Protein AF-A0A8X6LUV5-F1 (afdb_monomer)

Nearest PDB structures (foldseek):
  4mh8-assembly1_A  TM=6.887E-01  e=1.671E-08  Moloney murine leukemia virus isolate Shinnick
  8wut-assembly1_E  TM=6.420E-01  e=1.088E-08  Moloney murine leukemia virus
  8ygj-assembly1_E  TM=6.429E-01  e=5.702E-08  Moloney murine leukemia virus
  5dmq-assembly1_A  TM=6.599E-01  e=1.346E-07  Moloney murine leukemia virus isolate Shinnick
  4hkq-assembly1_A  TM=6.779E-01  e=4.592E-07  Xenotropic MuLV-related virus VP62

Organism: Trichonephila clavata (NCBI:txid2740835)

Mean predicted aligned error: 11.56 Å

Solvent-accessible surface area (backbone atoms only — not comparable to full-atom values): 9203 Å² total; per-residue (Å²): 135,57,83,60,48,49,52,60,45,45,71,61,33,57,83,71,34,96,57,41,70,72,50,44,44,59,54,52,57,62,69,44,96,85,61,80,84,69,92,44,72,67,40,51,53,29,52,51,51,50,50,50,56,65,72,31,79,82,42,56,43,85,83,59,88,89,50,58,42,34,37,40,38,47,49,58,74,58,32,27,26,28,39,37,28,35,67,56,96,92,39,81,34,37,54,48,78,49,69,48,74,46,51,80,73,58,44,70,47,55,69,71,56,36,40,51,48,17,48,53,53,41,50,63,72,42,34,93,75,48,65,99,54,74,63,48,80,47,62,88,51,64,71,52,58,50,59,74,64,55,71,81,74,80,86,124

pLDDT: mean 71.77, std 15.53, range [35.12, 91.12]

Radius of gyration: 17.32 Å; Cα contacts (8 Å, |Δi|>4): 190; chains: 1; bounding box: 54×31×41 Å

Secondary structure (DSSP, 8-state):
--TTHHHHHHHHHTTT-TTHHHHHHHHHHHHSTTS-----HHHHHHHHHHHHHHHSTTSB----TTSPEEEEEEE-SSEEEEEEEEEETTEEEEEEEEEEEPPHHHHTS-HHHHHHHHHHHHHHHTHHHHTTS-EEEEES-HHHHHHHT-------

InterPro domains:
  IPR041577 Reverse transcriptase/retrotransposon-derived protein, RNase H-like domain [PF17919] (39-136)
  IPR043128 Reverse transcriptase/Diguanylate cyclase domain [G3DSA:3.30.70.270] (2-74)
  IPR043502 DNA/RNA polymerase superfamily [SSF56672] (16-152)

Foldseek 3Di:
DDVVLVVVCVVVCVVVPVCLCVLCVVVVVCVDPPDDNDCDPSNVVSVVVVVCVCPDPPQADADDLVFAWEKEWDFDLFKIWIWIWTQDPNDIHTHDIDMDTDDPVLSPDDRVSRRVVNVVVSCVVCVVRPPPDDHHYDYPPVVVVVVVPPDDPDPD

Structure (mmCIF, N/CA/C/O backbone):
data_AF-A0A8X6LUV5-F1
#
_entry.id   AF-A0A8X6LUV5-F1
#
loop_
_atom_site.group_PDB
_atom_site.id
_atom_site.type_symbol
_atom_site.label_atom_id
_atom_site.label_alt_id
_atom_site.label_comp_id
_atom_site.label_asym_id
_atom_site.label_entity_id
_atom_site.label_seq_id
_atom_site.pdbx_PDB_ins_code
_atom_site.Cartn_x
_atom_site.Cartn_y
_atom_site.Cartn_z
_atom_site.occupancy
_atom_site.B_iso_or_equiv
_atom_site.auth_seq_id
_atom_site.auth_comp_id
_atom_site.auth_asym_id
_atom_site.auth_atom_id
_atom_site.pdbx_PDB_model_num
ATOM 1 N N . MET A 1 1 ? 11.591 -1.841 0.483 1.00 42.16 1 MET A N 1
ATOM 2 C CA . MET A 1 1 ? 10.551 -0.845 0.160 1.00 42.16 1 MET A CA 1
ATOM 3 C C . MET A 1 1 ? 10.993 -0.170 -1.128 1.00 42.16 1 MET A C 1
ATOM 5 O O . MET A 1 1 ? 12.066 0.417 -1.117 1.00 42.16 1 MET A O 1
ATOM 9 N N . SER A 1 2 ? 10.303 -0.419 -2.246 1.00 38.09 2 SER A N 1
ATOM 10 C CA . SER A 1 2 ? 10.684 0.115 -3.568 1.00 38.09 2 SER A CA 1
ATOM 11 C C . SER A 1 2 ? 10.361 1.615 -3.647 1.00 38.09 2 SER A C 1
ATOM 13 O O . SER A 1 2 ? 9.461 2.057 -2.938 1.00 38.09 2 SER A O 1
ATOM 15 N N . LEU A 1 3 ? 11.041 2.385 -4.506 1.00 40.97 3 LEU A N 1
ATOM 16 C CA . LEU A 1 3 ? 10.829 3.836 -4.714 1.00 40.97 3 LEU A CA 1
ATOM 17 C C . LEU A 1 3 ? 9.381 4.213 -5.070 1.00 40.97 3 LEU A C 1
ATOM 19 O O . LEU A 1 3 ? 8.998 5.365 -4.985 1.00 40.97 3 LEU A O 1
ATOM 23 N N . GLU A 1 4 ? 8.556 3.245 -5.440 1.00 45.09 4 GLU A N 1
ATOM 24 C CA . GLU A 1 4 ? 7.166 3.468 -5.838 1.00 45.09 4 GLU A CA 1
ATOM 25 C C . GLU A 1 4 ? 6.181 3.196 -4.695 1.00 45.09 4 GLU A C 1
ATOM 27 O O . GLU A 1 4 ? 5.137 3.835 -4.630 1.00 45.09 4 GLU A O 1
ATOM 32 N N . VAL A 1 5 ? 6.589 2.401 -3.690 1.00 44.56 5 VAL A N 1
ATOM 33 C CA . VAL A 1 5 ? 5.969 2.464 -2.351 1.00 44.56 5 VAL A CA 1
ATOM 34 C C . VAL A 1 5 ? 6.035 3.887 -1.843 1.00 44.56 5 VAL A C 1
ATOM 36 O O . VAL A 1 5 ? 5.113 4.340 -1.194 1.00 44.56 5 VAL A O 1
ATOM 39 N N . PHE A 1 6 ? 7.112 4.599 -2.173 1.00 45.50 6 PHE A N 1
ATOM 40 C CA . PHE A 1 6 ? 7.261 5.991 -1.807 1.00 45.50 6 PHE A CA 1
ATOM 41 C C . PHE A 1 6 ? 6.214 6.893 -2.458 1.00 45.50 6 PHE A C 1
ATOM 43 O O . PHE A 1 6 ? 5.824 7.847 -1.817 1.00 45.50 6 PHE A O 1
ATOM 50 N N . SER A 1 7 ? 5.731 6.599 -3.670 1.00 45.16 7 SER A N 1
ATOM 51 C CA . SER A 1 7 ? 4.702 7.411 -4.339 1.00 45.16 7 SER A CA 1
ATOM 52 C C . SER A 1 7 ? 3.322 7.181 -3.722 1.00 45.16 7 SER A C 1
ATOM 54 O O . SER A 1 7 ? 2.648 8.134 -3.337 1.00 45.16 7 SER A O 1
ATOM 56 N N . VAL A 1 8 ? 2.949 5.911 -3.526 1.00 47.19 8 VAL A N 1
ATOM 57 C CA . VAL A 1 8 ? 1.693 5.531 -2.854 1.00 47.19 8 VAL A CA 1
ATOM 58 C C . VAL A 1 8 ? 1.694 5.993 -1.397 1.00 47.19 8 VAL A C 1
ATOM 60 O O . VAL A 1 8 ? 0.724 6.572 -0.915 1.00 47.19 8 VAL A O 1
ATOM 63 N N . CYS A 1 9 ? 2.811 5.791 -0.691 1.00 47.66 9 CYS A N 1
ATOM 64 C CA . CYS A 1 9 ? 2.995 6.322 0.649 1.00 47.66 9 CYS A CA 1
ATOM 65 C C . CYS A 1 9 ? 3.016 7.846 0.634 1.00 47.66 9 CYS A C 1
ATOM 67 O O . CYS A 1 9 ? 2.379 8.403 1.503 1.00 47.66 9 CYS A O 1
ATOM 69 N N . ALA A 1 10 ? 3.672 8.539 -0.298 1.00 44.06 10 ALA A N 1
ATOM 70 C CA . ALA A 1 10 ? 3.698 10.005 -0.324 1.00 44.06 10 ALA A CA 1
ATOM 71 C C . ALA A 1 10 ? 2.287 10.581 -0.416 1.00 44.06 10 ALA A C 1
ATOM 73 O O . ALA A 1 10 ? 1.928 11.401 0.419 1.00 44.06 10 ALA A O 1
ATOM 74 N N . HIS A 1 11 ? 1.460 10.068 -1.331 1.00 48.31 11 HIS A N 1
ATOM 75 C CA . HIS A 1 11 ? 0.083 10.541 -1.475 1.00 48.31 11 HIS A CA 1
ATOM 76 C C . HIS A 1 11 ? -0.756 10.317 -0.205 1.00 48.31 11 HIS A C 1
ATOM 78 O O . HIS A 1 11 ? -1.553 11.166 0.166 1.00 48.31 11 HIS A O 1
ATOM 84 N N . ILE A 1 12 ? -0.552 9.194 0.493 1.00 46.94 12 ILE A N 1
ATOM 85 C CA . ILE A 1 12 ? -1.320 8.834 1.701 1.00 46.94 12 ILE A CA 1
ATOM 86 C C . ILE A 1 12 ? -0.711 9.428 2.985 1.00 46.94 12 ILE A C 1
ATOM 88 O O . ILE A 1 12 ? -1.394 9.608 3.989 1.00 46.94 12 ILE A O 1
ATOM 92 N N . THR A 1 13 ? 0.587 9.727 2.987 1.00 47.94 13 THR A N 1
ATOM 93 C CA . THR A 1 13 ? 1.335 10.161 4.176 1.00 47.94 13 THR A CA 1
ATOM 94 C C . THR A 1 13 ? 1.598 11.655 4.211 1.00 47.94 13 THR A C 1
ATOM 96 O O . TH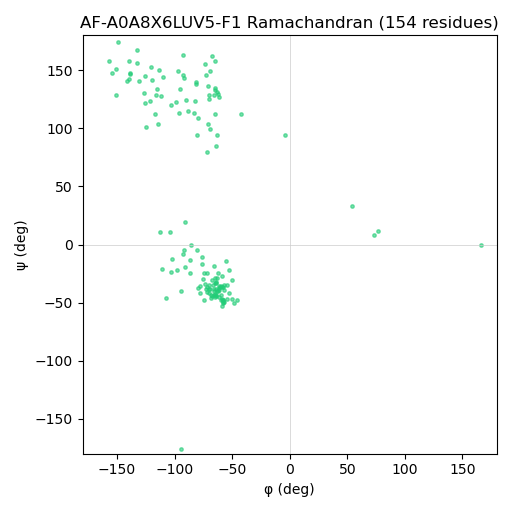R A 1 13 ? 1.910 12.145 5.288 1.00 47.94 13 THR A O 1
ATOM 99 N N . GLU A 1 14 ? 1.392 12.404 3.124 1.00 48.66 14 GLU A N 1
ATOM 100 C CA . GLU A 1 14 ? 1.298 13.869 3.200 1.00 48.66 14 GLU A CA 1
ATOM 101 C C . GLU A 1 14 ? 0.149 14.313 4.122 1.00 48.66 14 GLU A C 1
ATOM 103 O O . GLU A 1 14 ? 0.322 15.257 4.892 1.00 48.66 14 GLU A O 1
ATOM 108 N N . ASP A 1 15 ? -0.970 13.580 4.142 1.00 47.75 15 ASP A N 1
ATOM 109 C CA . ASP A 1 15 ? -2.074 13.825 5.085 1.00 47.75 15 ASP A CA 1
ATOM 110 C C . ASP A 1 15 ? -1.762 13.362 6.526 1.00 47.75 15 ASP A C 1
ATOM 112 O O . ASP A 1 15 ? -2.315 13.892 7.492 1.00 47.75 15 ASP A O 1
ATOM 116 N N . LEU A 1 16 ? -0.851 12.394 6.700 1.00 47.56 16 LEU A N 1
ATOM 117 C CA . LEU A 1 16 ? -0.579 11.725 7.985 1.00 47.56 16 LEU A CA 1
ATOM 118 C C . LEU A 1 16 ? 0.703 12.207 8.694 1.00 47.56 16 LEU A C 1
ATOM 120 O O . LEU A 1 16 ? 0.813 12.103 9.917 1.00 47.56 16 LEU A O 1
ATOM 124 N N . LEU A 1 17 ? 1.669 12.760 7.958 1.00 54.75 17 LEU A N 1
ATOM 125 C CA . LEU A 1 17 ? 2.967 13.226 8.447 1.00 54.75 17 LEU A CA 1
ATOM 126 C C . LEU A 1 17 ? 3.172 14.696 8.060 1.00 54.75 17 LEU A C 1
ATOM 128 O O . LEU A 1 17 ? 3.604 15.013 6.954 1.00 54.75 17 LEU A O 1
ATOM 132 N N . LYS A 1 18 ? 2.954 15.600 9.025 1.00 53.69 18 LYS A N 1
ATOM 133 C CA . LYS A 1 18 ? 3.124 17.061 8.866 1.00 53.69 18 LYS A CA 1
ATOM 134 C C . LYS A 1 18 ? 4.494 17.499 8.320 1.00 53.69 18 LYS A C 1
ATOM 136 O O . LYS A 1 18 ? 4.585 18.581 7.752 1.00 53.69 18 LYS A O 1
ATOM 141 N N .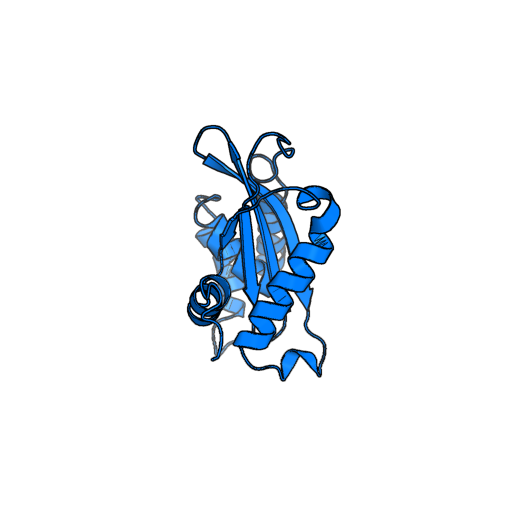 ASP A 1 19 ? 5.528 16.668 8.458 1.00 56.03 19 ASP A N 1
ATOM 142 C CA 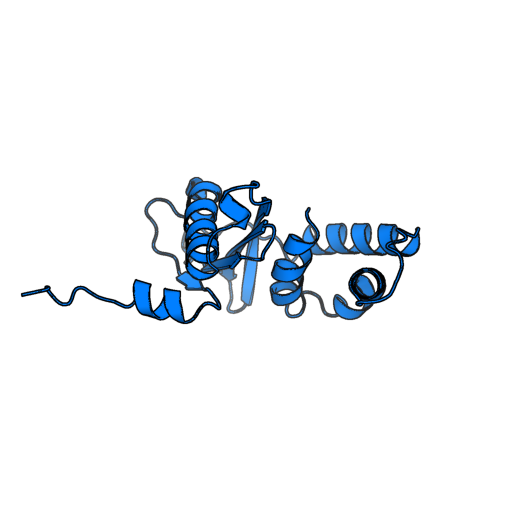. ASP A 1 19 ? 6.900 16.957 8.019 1.00 56.03 19 ASP A CA 1
ATOM 143 C C . ASP A 1 19 ? 7.383 16.077 6.849 1.00 56.03 19 ASP A C 1
ATOM 145 O O . ASP A 1 19 ? 8.567 16.110 6.498 1.00 56.03 19 ASP A O 1
ATOM 149 N N . PHE A 1 20 ? 6.489 15.313 6.203 1.00 61.62 20 PHE A N 1
ATOM 150 C CA . PHE A 1 20 ? 6.845 14.405 5.102 1.00 61.62 20 PHE A CA 1
ATOM 151 C C . PHE A 1 20 ? 7.601 15.122 3.979 1.00 61.62 20 PHE A C 1
ATOM 153 O O . PHE A 1 20 ? 8.666 14.671 3.565 1.00 61.62 20 PHE A O 1
ATOM 160 N N . SER A 1 21 ? 7.103 16.284 3.546 1.00 57.72 21 SER A N 1
ATOM 161 C CA . SER A 1 21 ? 7.704 17.075 2.465 1.00 57.72 21 SER A CA 1
ATOM 162 C C . SER A 1 21 ? 9.152 17.492 2.768 1.00 57.72 21 SER A C 1
ATOM 164 O O . SER A 1 21 ? 10.017 17.469 1.889 1.00 57.72 21 SER A O 1
ATOM 166 N N . SER A 1 22 ? 9.452 17.808 4.032 1.00 63.41 22 SER A N 1
ATOM 167 C CA . SER A 1 22 ? 10.793 18.204 4.478 1.00 63.41 22 SER A CA 1
ATOM 168 C C . SER A 1 22 ? 11.766 17.024 4.488 1.00 63.41 22 SER A C 1
ATOM 170 O O . SER A 1 22 ? 12.907 17.176 4.048 1.00 63.41 22 SER A O 1
ATOM 172 N N . ILE A 1 23 ? 11.313 15.846 4.932 1.00 65.56 23 ILE A N 1
ATOM 173 C CA . ILE A 1 23 ? 12.134 14.626 5.028 1.00 65.56 23 ILE A CA 1
ATOM 174 C C . ILE A 1 23 ? 12.312 13.969 3.648 1.00 65.56 23 ILE A C 1
ATOM 176 O O . ILE A 1 23 ? 13.382 13.458 3.333 1.00 65.56 23 ILE A O 1
ATOM 180 N N . ALA A 1 24 ? 11.294 14.023 2.787 1.00 62.56 24 ALA A N 1
ATOM 181 C CA . ALA A 1 24 ? 11.315 13.466 1.435 1.00 62.56 24 ALA A CA 1
ATOM 182 C C . ALA A 1 24 ? 12.105 14.321 0.431 1.00 62.56 24 ALA A C 1
ATOM 184 O O . ALA A 1 24 ? 12.474 13.841 -0.639 1.00 62.56 24 ALA A O 1
ATOM 185 N N . ARG A 1 25 ? 12.388 15.586 0.754 1.00 68.44 25 ARG A N 1
ATOM 186 C CA . ARG A 1 25 ? 13.062 16.551 -0.128 1.00 68.44 25 ARG A CA 1
ATOM 187 C C . ARG A 1 25 ? 14.372 16.053 -0.769 1.00 68.44 25 ARG A C 1
ATOM 189 O O . ARG A 1 25 ? 14.521 16.236 -1.979 1.00 68.44 25 ARG A O 1
ATOM 196 N N . PRO A 1 26 ? 15.324 15.438 -0.039 1.00 65.31 26 PRO A N 1
ATOM 197 C CA . PRO A 1 26 ? 16.523 14.855 -0.650 1.00 65.31 26 PRO A CA 1
ATOM 198 C C . PRO A 1 26 ? 16.208 13.693 -1.604 1.00 65.31 26 PRO A C 1
ATOM 200 O O . PRO A 1 26 ? 16.859 13.573 -2.638 1.00 65.31 26 PRO A O 1
ATOM 203 N N . LEU A 1 27 ? 15.166 12.899 -1.336 1.00 65.75 27 LEU A N 1
ATOM 204 C CA . LEU A 1 27 ? 14.727 11.827 -2.237 1.00 65.75 27 LEU A CA 1
ATOM 205 C C . LEU A 1 27 ? 14.038 12.380 -3.492 1.00 65.75 27 LEU A C 1
ATOM 207 O O . LEU A 1 27 ? 14.291 11.891 -4.590 1.00 65.75 27 LEU A O 1
ATOM 211 N N . HIS A 1 28 ? 13.248 13.450 -3.366 1.00 65.00 28 HIS A N 1
ATOM 212 C CA . HIS A 1 28 ? 12.651 14.131 -4.519 1.00 65.00 28 HIS A CA 1
ATOM 213 C C . HIS A 1 28 ? 13.709 14.680 -5.483 1.00 65.00 28 HIS A C 1
ATOM 215 O O . HIS A 1 28 ? 13.544 14.576 -6.700 1.00 65.00 28 HIS A O 1
ATOM 221 N N . ARG A 1 29 ? 14.834 15.183 -4.960 1.00 65.25 29 ARG A N 1
ATOM 222 C CA . ARG A 1 29 ? 15.974 15.628 -5.780 1.00 65.25 29 ARG A CA 1
ATOM 223 C C . ARG A 1 29 ? 16.610 14.492 -6.587 1.00 65.25 29 ARG A C 1
ATOM 225 O O . ARG A 1 29 ? 17.113 14.752 -7.676 1.00 65.25 29 ARG A O 1
ATOM 232 N N . LEU A 1 30 ? 16.555 13.245 -6.104 1.00 60.28 30 LEU A N 1
ATOM 233 C CA . LEU A 1 30 ? 17.017 12.069 -6.859 1.00 60.28 30 LEU A CA 1
ATOM 234 C C . LEU A 1 30 ? 16.086 11.708 -8.026 1.00 60.28 30 LEU A C 1
ATOM 236 O O . LEU A 1 30 ? 16.534 11.089 -8.989 1.00 60.28 30 LEU A O 1
ATOM 240 N N . THR A 1 31 ? 14.808 12.090 -7.949 1.00 56.59 31 THR A N 1
ATOM 241 C CA . THR A 1 31 ? 13.800 11.865 -9.002 1.00 56.59 31 THR A CA 1
ATOM 242 C C . THR A 1 31 ? 13.666 13.021 -10.001 1.00 56.59 31 THR A C 1
ATOM 244 O O . THR A 1 31 ? 12.938 12.894 -10.985 1.00 56.59 31 THR A O 1
ATOM 247 N N . GLU A 1 32 ? 14.364 14.144 -9.802 1.00 65.25 32 GLU A N 1
ATOM 248 C CA . GLU A 1 32 ? 14.355 15.252 -10.762 1.00 65.25 32 GLU A CA 1
ATOM 249 C C . GLU A 1 32 ? 15.099 14.873 -12.054 1.00 65.25 32 GLU A C 1
ATOM 251 O O . GLU A 1 32 ? 16.275 14.497 -12.057 1.00 65.25 32 GLU A O 1
ATOM 256 N N . ASN A 1 33 ? 14.404 15.018 -13.186 1.00 47.62 33 ASN A N 1
ATOM 257 C CA . ASN A 1 33 ? 14.923 14.746 -14.525 1.00 47.62 33 ASN A CA 1
ATOM 258 C C . ASN A 1 33 ? 16.072 15.706 -14.878 1.00 47.62 33 ASN A C 1
ATOM 260 O O . ASN A 1 33 ? 15.819 16.739 -15.500 1.00 47.62 33 ASN A O 1
ATOM 264 N N . LYS A 1 34 ? 17.309 15.370 -14.464 1.00 54.81 34 LYS A N 1
ATOM 265 C CA . LYS A 1 34 ? 18.623 15.786 -15.025 1.00 54.81 34 LYS A CA 1
ATOM 266 C C . LYS A 1 34 ? 19.841 15.494 -14.128 1.00 54.81 34 LYS A C 1
ATOM 268 O O . LYS A 1 34 ? 20.955 15.798 -14.556 1.00 54.81 34 LYS A O 1
ATOM 273 N N . GLN A 1 35 ? 19.695 14.920 -12.929 1.00 58.06 35 GLN A N 1
ATOM 274 C CA . GLN A 1 35 ? 20.849 14.620 -12.064 1.00 58.06 35 GLN A CA 1
ATOM 275 C C . GLN A 1 35 ? 21.338 13.171 -12.177 1.00 58.06 35 GLN A C 1
ATOM 277 O O . GLN A 1 35 ? 20.573 12.247 -12.445 1.00 58.06 35 GLN A O 1
ATOM 282 N N . LYS A 1 36 ? 22.647 12.965 -11.973 1.00 58.09 36 LYS A N 1
ATOM 283 C CA . LYS A 1 36 ? 23.207 11.622 -11.780 1.00 58.09 36 LYS A CA 1
ATOM 284 C C . LYS A 1 36 ? 22.647 11.067 -10.473 1.00 58.09 36 LYS A C 1
ATOM 286 O O . LYS A 1 36 ? 22.757 11.735 -9.451 1.00 58.09 36 LYS A O 1
ATOM 291 N N . PHE A 1 37 ? 22.091 9.858 -10.517 1.00 63.69 37 PHE A N 1
ATOM 292 C CA . PHE A 1 37 ? 21.614 9.148 -9.334 1.00 63.69 37 PHE A CA 1
ATOM 293 C C . PHE A 1 37 ? 22.801 8.861 -8.402 1.00 63.69 37 PHE A C 1
ATOM 295 O O . PHE A 1 37 ? 23.545 7.899 -8.595 1.00 63.69 37 PHE A O 1
ATOM 302 N N . LEU A 1 38 ? 23.022 9.756 -7.444 1.00 69.94 38 LEU A N 1
ATOM 303 C CA . LEU A 1 38 ? 24.062 9.661 -6.430 1.00 69.94 38 LEU A CA 1
ATOM 304 C C . LEU A 1 38 ? 23.365 9.506 -5.089 1.00 69.94 38 LEU A C 1
ATOM 306 O O . LEU A 1 38 ? 22.822 10.464 -4.550 1.00 69.94 38 LEU A O 1
ATOM 310 N N . TRP A 1 39 ? 23.364 8.280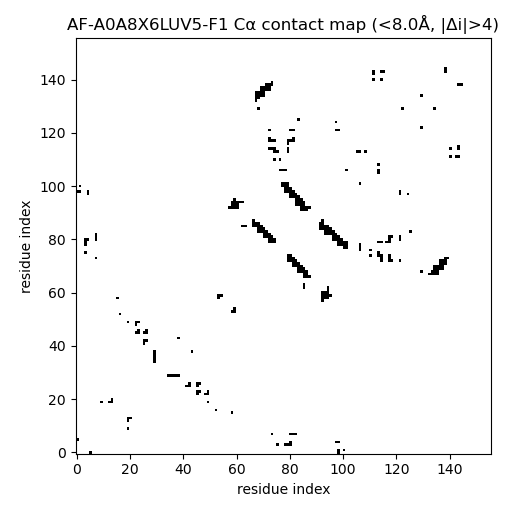 -4.578 1.00 75.81 39 TRP A N 1
ATOM 311 C CA . TRP A 1 39 ? 22.862 7.997 -3.244 1.00 75.81 39 TRP A CA 1
ATOM 312 C C . TRP A 1 39 ? 23.844 8.573 -2.220 1.00 75.81 39 TRP A C 1
ATOM 314 O O . TRP A 1 39 ? 24.939 8.042 -2.049 1.00 75.81 39 TRP A O 1
ATOM 324 N N . THR A 1 40 ? 23.490 9.705 -1.617 1.00 80.69 40 THR A N 1
ATOM 325 C CA . THR A 1 40 ? 24.291 10.366 -0.578 1.00 80.69 40 THR A CA 1
ATOM 326 C C . THR A 1 40 ? 23.859 9.912 0.814 1.00 80.69 40 THR A C 1
ATOM 328 O O . THR A 1 40 ? 22.744 9.417 0.989 1.00 80.69 40 THR A O 1
ATOM 331 N N . ASP A 1 41 ? 24.704 10.141 1.819 1.00 80.94 41 ASP A N 1
ATOM 332 C CA . ASP A 1 41 ? 24.379 9.842 3.222 1.00 80.94 41 ASP A CA 1
ATOM 333 C C . ASP A 1 41 ? 23.102 10.578 3.682 1.00 80.94 41 ASP A C 1
ATOM 335 O O . ASP A 1 41 ? 22.276 10.010 4.390 1.00 80.94 41 ASP A O 1
ATOM 339 N N . GLU A 1 42 ? 22.864 11.798 3.179 1.00 75.06 42 GLU A N 1
ATOM 340 C CA . GLU A 1 42 ? 21.620 12.555 3.408 1.00 75.06 42 GLU A CA 1
ATOM 341 C C . GLU A 1 42 ? 20.377 11.834 2.855 1.00 75.06 42 GLU A C 1
ATOM 343 O O . GLU A 1 42 ? 19.298 11.890 3.447 1.00 75.06 42 GLU A O 1
ATOM 348 N N . CYS A 1 43 ? 20.508 11.139 1.718 1.00 70.81 43 CYS A N 1
ATOM 349 C CA . CYS A 1 43 ? 19.419 10.348 1.142 1.00 70.81 43 CYS A CA 1
ATOM 350 C C . CYS A 1 43 ? 19.154 9.087 1.968 1.00 70.81 43 CYS A C 1
ATOM 352 O O . CYS A 1 43 ? 18.000 8.685 2.128 1.00 70.81 43 CYS A O 1
ATOM 354 N N . GLU A 1 44 ? 20.203 8.472 2.515 1.00 76.94 44 GLU A N 1
ATOM 355 C CA . GLU A 1 44 ? 20.072 7.314 3.396 1.00 76.94 44 GLU A CA 1
ATOM 356 C C . GLU A 1 44 ? 19.425 7.683 4.735 1.00 76.94 44 GLU A C 1
ATOM 358 O O . GLU A 1 44 ? 18.511 6.991 5.192 1.00 76.94 44 GLU A O 1
ATOM 363 N N . GLU A 1 45 ? 19.825 8.805 5.332 1.00 79.44 45 GLU A N 1
ATOM 364 C CA . GLU A 1 45 ? 19.233 9.323 6.566 1.00 79.44 45 GLU A CA 1
ATOM 365 C C . GLU A 1 45 ? 17.762 9.709 6.371 1.00 79.44 45 GLU A C 1
ATOM 367 O O . GLU A 1 45 ? 16.905 9.325 7.175 1.00 79.44 45 GLU A O 1
ATOM 372 N N . ALA A 1 46 ? 17.436 10.373 5.259 1.00 72.00 46 ALA A N 1
ATOM 373 C CA . ALA A 1 46 ? 16.058 10.660 4.880 1.00 72.00 46 ALA A CA 1
ATOM 374 C C . ALA A 1 46 ? 15.235 9.379 4.701 1.00 72.00 46 ALA A C 1
ATOM 376 O O . ALA A 1 46 ? 14.149 9.250 5.266 1.00 72.00 46 ALA A O 1
ATOM 377 N N . PHE A 1 47 ? 15.760 8.392 3.973 1.00 71.62 47 PHE A N 1
ATOM 378 C CA . PHE A 1 47 ? 15.075 7.120 3.747 1.00 71.62 47 PHE A CA 1
ATOM 379 C C . PHE A 1 47 ? 14.836 6.340 5.045 1.00 71.62 47 PHE A C 1
ATOM 381 O O . PHE A 1 47 ? 13.762 5.763 5.237 1.00 71.62 47 PHE A O 1
ATOM 388 N N . ASN A 1 48 ? 15.809 6.332 5.956 1.00 75.56 48 ASN A N 1
ATOM 389 C CA . ASN A 1 48 ? 15.673 5.685 7.258 1.00 75.56 48 ASN A CA 1
ATOM 390 C C . ASN A 1 48 ? 14.695 6.434 8.170 1.00 75.56 48 ASN A C 1
ATOM 392 O O . ASN A 1 48 ? 13.880 5.790 8.830 1.00 75.56 48 ASN A O 1
ATOM 396 N N . SER A 1 49 ? 14.701 7.767 8.143 1.00 72.94 49 SER A N 1
ATOM 397 C CA . SER A 1 49 ? 13.730 8.600 8.863 1.00 72.94 49 SER A CA 1
ATOM 398 C C . SER A 1 49 ? 12.309 8.374 8.352 1.00 72.94 49 SER A C 1
ATOM 400 O O . SER A 1 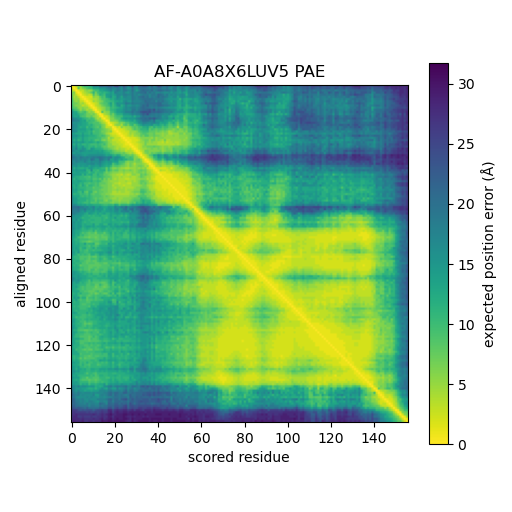49 ? 11.379 8.240 9.142 1.00 72.94 49 SER A O 1
ATOM 402 N N . LEU A 1 50 ? 12.138 8.236 7.037 1.00 70.00 50 LEU A N 1
ATOM 403 C CA . LEU A 1 50 ? 10.856 7.912 6.412 1.00 70.00 50 LEU A CA 1
ATOM 404 C C . LEU A 1 50 ? 10.374 6.514 6.777 1.00 70.00 50 LEU A C 1
ATOM 406 O O . LEU A 1 50 ? 9.212 6.348 7.131 1.00 70.00 50 LEU A O 1
ATOM 410 N N . LYS A 1 51 ? 11.255 5.508 6.762 1.00 69.69 51 LYS A N 1
ATOM 411 C CA . LYS A 1 51 ? 10.909 4.181 7.289 1.00 69.69 51 LYS A CA 1
ATOM 412 C C . LYS A 1 51 ? 10.462 4.269 8.740 1.00 69.69 51 LYS A C 1
ATOM 414 O O . LYS A 1 51 ? 9.410 3.733 9.063 1.00 69.69 51 LYS A O 1
ATOM 419 N N . ALA A 1 52 ? 11.235 4.946 9.589 1.00 70.06 52 ALA A N 1
ATOM 420 C CA . ALA A 1 52 ? 10.908 5.092 11.000 1.00 70.06 52 ALA A CA 1
ATOM 421 C C . ALA A 1 52 ? 9.534 5.752 11.168 1.00 70.06 52 ALA A C 1
ATOM 423 O O . ALA A 1 52 ? 8.687 5.182 11.847 1.00 70.06 52 ALA A O 1
ATOM 424 N N . ALA A 1 53 ? 9.275 6.852 10.457 1.00 66.94 53 ALA A N 1
ATOM 425 C CA . ALA A 1 53 ? 7.996 7.554 10.467 1.00 66.94 53 ALA A CA 1
ATOM 426 C C . ALA A 1 53 ? 6.833 6.641 10.041 1.00 66.94 53 ALA A C 1
ATOM 428 O O 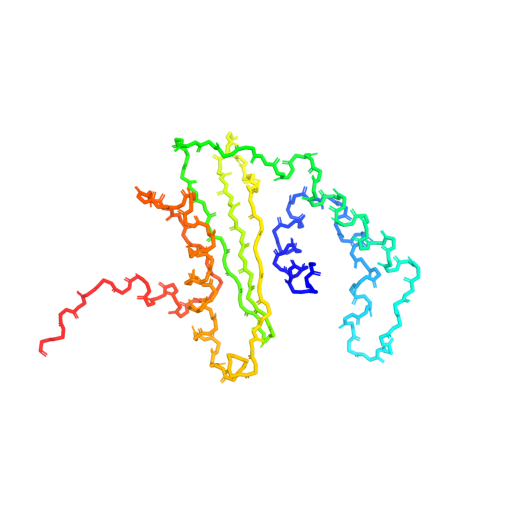. ALA A 1 53 ? 5.867 6.506 10.788 1.00 66.94 53 ALA A O 1
ATOM 429 N N . LEU A 1 54 ? 6.969 5.936 8.911 1.00 64.25 54 LEU A N 1
ATOM 430 C CA . LEU A 1 54 ? 5.959 5.013 8.371 1.00 64.25 54 LEU A CA 1
ATOM 431 C C . LEU A 1 54 ? 5.705 3.788 9.261 1.00 64.25 54 LEU A C 1
ATOM 433 O O . LEU A 1 54 ? 4.610 3.233 9.250 1.00 64.25 54 LEU A O 1
ATOM 437 N N . THR A 1 55 ? 6.711 3.348 10.018 1.00 64.31 55 THR A N 1
ATOM 438 C CA . THR A 1 55 ? 6.599 2.212 10.953 1.00 64.31 55 THR A CA 1
ATOM 439 C C . THR A 1 55 ? 6.235 2.619 12.381 1.00 64.31 55 THR A C 1
ATOM 441 O O . THR A 1 55 ? 5.979 1.748 13.213 1.00 64.31 55 THR A O 1
ATOM 444 N N . SER A 1 56 ? 6.218 3.918 12.687 1.00 61.84 56 SER A N 1
ATOM 445 C CA . SER A 1 56 ? 5.938 4.430 14.027 1.00 61.84 56 SER A CA 1
ATOM 446 C C . SER A 1 56 ? 4.449 4.721 14.224 1.00 61.84 56 SER A C 1
ATOM 448 O O . SER A 1 56 ? 3.748 5.178 13.321 1.00 61.84 56 SER A O 1
ATOM 450 N N . SER A 1 57 ? 3.951 4.445 15.431 1.00 45.19 57 SER A N 1
ATOM 451 C CA . SER A 1 57 ? 2.605 4.849 15.855 1.00 45.19 57 SER A CA 1
ATOM 452 C C . SER A 1 57 ? 2.528 6.381 15.846 1.00 45.19 57 SER A C 1
ATOM 454 O O . SER A 1 57 ? 3.448 7.006 16.383 1.00 45.19 57 SER A O 1
ATOM 456 N N . PRO A 1 58 ? 1.515 7.010 15.215 1.00 56.06 58 PRO A N 1
ATOM 457 C CA . PRO A 1 58 ? 0.112 6.574 15.103 1.00 56.06 58 PRO A CA 1
ATOM 458 C C . PRO A 1 58 ? -0.320 5.985 13.744 1.00 56.06 58 PRO A C 1
ATOM 460 O O . PRO A 1 58 ? -1.518 5.811 13.517 1.00 56.06 58 PRO A O 1
ATOM 463 N N . ILE A 1 59 ? 0.620 5.705 12.833 1.00 58.91 59 ILE A N 1
ATOM 464 C CA . ILE A 1 59 ? 0.295 5.369 11.434 1.00 58.91 59 ILE A CA 1
ATOM 465 C C . ILE A 1 59 ? -0.191 3.925 11.279 1.00 58.91 59 ILE A C 1
ATOM 467 O O . ILE A 1 59 ? -1.159 3.702 10.561 1.00 58.91 59 ILE A O 1
ATOM 471 N N . LEU A 1 60 ? 0.442 2.964 11.969 1.00 64.38 60 LEU A N 1
ATOM 472 C CA . LEU A 1 60 ? 0.015 1.561 11.991 1.00 64.38 60 LEU A CA 1
ATOM 473 C C . LEU A 1 60 ? -0.858 1.271 13.216 1.00 64.38 60 LEU A C 1
ATOM 475 O O . LEU A 1 60 ? -0.370 1.282 14.349 1.00 64.38 60 LEU A O 1
ATOM 479 N N . VAL A 1 61 ? -2.133 0.967 12.985 1.00 72.94 61 VAL A N 1
ATOM 480 C CA . VAL A 1 61 ? -3.096 0.610 14.039 1.00 72.94 61 VAL A CA 1
ATOM 481 C C . VAL A 1 61 ? -3.533 -0.846 13.895 1.00 72.94 61 VAL A C 1
ATOM 483 O O . VAL A 1 61 ? -3.550 -1.414 12.802 1.00 72.94 61 VAL A O 1
ATOM 486 N N . TYR A 1 62 ? -3.863 -1.476 15.025 1.00 78.75 62 TYR A N 1
ATOM 487 C CA . TYR A 1 62 ? -4.422 -2.822 15.016 1.00 78.75 62 TYR A CA 1
ATOM 488 C C . TYR A 1 62 ? -5.794 -2.809 14.320 1.00 78.75 62 TYR A C 1
ATOM 490 O O . TYR A 1 62 ? -6.606 -1.932 14.619 1.00 78.75 62 TYR A O 1
ATOM 498 N N . PRO A 1 63 ? -6.076 -3.761 13.417 1.00 81.56 63 PRO A N 1
ATOM 499 C CA . PRO A 1 63 ? -7.344 -3.800 12.698 1.00 81.56 63 PRO A CA 1
ATOM 500 C C . PRO A 1 63 ? -8.520 -4.001 13.660 1.00 81.56 63 PRO A C 1
ATOM 502 O O . PRO A 1 63 ? -8.513 -4.932 14.470 1.00 81.56 63 PRO A O 1
ATOM 505 N N . ASP A 1 64 ? -9.555 -3.177 13.523 1.00 83.75 64 ASP A N 1
ATOM 506 C CA . ASP A 1 64 ? -10.839 -3.385 14.189 1.00 83.75 64 ASP A CA 1
ATOM 507 C C . ASP A 1 64 ? -11.722 -4.261 13.288 1.00 83.75 64 ASP A C 1
ATOM 509 O O . ASP A 1 64 ? -12.093 -3.844 12.186 1.00 83.75 64 ASP A O 1
ATOM 513 N N . PRO A 1 65 ? -12.074 -5.491 13.696 1.00 77.88 65 PRO A N 1
ATOM 514 C CA . PRO A 1 65 ? -12.824 -6.385 12.837 1.00 77.88 65 PRO A CA 1
ATOM 515 C C . PRO A 1 65 ? -14.248 -5.905 12.515 1.00 77.88 65 PRO A C 1
ATOM 517 O O . PRO A 1 65 ? -14.803 -6.396 11.533 1.00 77.88 65 PRO A O 1
ATOM 520 N N . GLU A 1 66 ? -14.820 -4.976 13.280 1.00 83.31 66 GLU A N 1
ATOM 521 C CA . GLU A 1 66 ? -16.177 -4.454 13.064 1.00 83.31 66 GLU A CA 1
ATOM 522 C C . GLU A 1 66 ? -16.209 -3.287 12.065 1.00 83.31 66 GLU A C 1
ATOM 524 O O . GLU A 1 66 ? -17.273 -2.888 11.583 1.00 83.31 66 GLU A O 1
ATOM 529 N N . LYS A 1 67 ? -15.044 -2.722 11.733 1.00 86.12 67 LYS A N 1
ATOM 530 C CA . LYS A 1 67 ? -14.928 -1.586 10.818 1.00 86.12 67 LYS A CA 1
ATOM 531 C C . LYS A 1 67 ? -14.695 -2.039 9.383 1.00 86.12 67 LYS A C 1
ATOM 533 O O . LYS A 1 67 ? -14.024 -3.032 9.099 1.00 86.12 67 LYS A O 1
ATOM 538 N N . GLN A 1 68 ? -15.252 -1.272 8.451 1.00 88.88 68 GLN A N 1
ATOM 539 C CA . GLN A 1 68 ? -15.059 -1.510 7.029 1.00 88.88 68 GLN A CA 1
ATOM 540 C C . GLN A 1 68 ? -13.618 -1.174 6.639 1.00 88.88 68 GLN A C 1
ATOM 542 O O . GLN A 1 68 ? -13.134 -0.081 6.921 1.00 88.88 68 GLN A O 1
ATOM 547 N N . PHE A 1 69 ? -12.953 -2.111 5.966 1.00 90.81 69 PHE A N 1
ATOM 548 C CA . PHE A 1 69 ? -11.643 -1.862 5.379 1.00 90.81 69 PHE A CA 1
ATOM 549 C C . PHE A 1 69 ? -11.759 -0.971 4.147 1.00 90.81 69 PHE A C 1
ATOM 551 O O . PHE A 1 69 ? -12.715 -1.073 3.370 1.00 90.81 69 PHE A O 1
ATOM 558 N N . ILE A 1 70 ? -10.746 -0.144 3.955 1.00 90.00 70 ILE A N 1
ATOM 559 C CA . ILE A 1 70 ? -10.530 0.663 2.769 1.00 90.00 70 ILE A CA 1
ATOM 560 C C . ILE A 1 70 ? -9.232 0.168 2.135 1.00 90.00 70 ILE A C 1
ATOM 562 O O . ILE A 1 70 ? -8.231 -0.034 2.819 1.00 90.00 70 ILE A O 1
ATOM 566 N N . LEU A 1 71 ? -9.292 -0.131 0.844 1.00 89.38 71 LEU A N 1
ATOM 567 C CA . LEU A 1 71 ? -8.169 -0.593 0.053 1.00 89.38 71 LEU A CA 1
ATOM 568 C C . LEU A 1 71 ? -7.897 0.444 -1.029 1.00 89.38 71 LEU A C 1
ATOM 570 O O . LEU A 1 71 ? -8.704 0.599 -1.945 1.00 89.38 71 LEU A O 1
ATOM 574 N N . ASP A 1 72 ? -6.762 1.116 -0.932 1.00 87.00 72 ASP A N 1
ATOM 575 C CA . ASP A 1 72 ? -6.242 1.986 -1.980 1.00 87.00 72 ASP A CA 1
ATOM 576 C C . ASP A 1 72 ? -5.251 1.211 -2.824 1.00 87.00 72 ASP A C 1
ATOM 578 O O . ASP A 1 72 ? -4.393 0.508 -2.288 1.00 87.00 72 ASP A O 1
ATOM 582 N N . THR A 1 73 ? -5.363 1.326 -4.141 1.00 85.56 73 THR A N 1
ATOM 583 C CA . THR A 1 73 ? -4.455 0.670 -5.084 1.00 85.56 73 THR A CA 1
ATOM 584 C C . THR A 1 73 ? -3.956 1.668 -6.105 1.00 85.56 73 THR A C 1
ATOM 586 O O . THR A 1 73 ? -4.749 2.465 -6.602 1.00 85.56 73 THR A O 1
ATOM 589 N N . ASP A 1 74 ? -2.679 1.555 -6.446 1.00 81.75 74 ASP A N 1
ATOM 590 C CA . ASP A 1 74 ? -2.020 2.366 -7.467 1.00 81.75 74 ASP A CA 1
ATOM 591 C C . ASP A 1 74 ? -1.079 1.475 -8.287 1.00 81.75 74 ASP A C 1
ATOM 593 O O . ASP A 1 74 ? -0.439 0.549 -7.754 1.00 81.75 74 ASP A O 1
ATOM 597 N N . ALA A 1 75 ? -1.001 1.728 -9.589 1.00 79.88 75 ALA A N 1
ATOM 598 C CA . ALA A 1 75 ? -0.093 1.039 -10.485 1.00 79.88 75 ALA A CA 1
ATOM 599 C C . ALA A 1 75 ? 0.783 2.020 -11.258 1.00 79.88 75 ALA A C 1
ATOM 601 O O . ALA A 1 75 ? 0.344 2.810 -12.091 1.00 79.88 75 ALA A O 1
ATOM 602 N N . SER A 1 76 ? 2.090 1.853 -11.102 1.00 78.75 76 SER A N 1
ATOM 603 C CA . SER A 1 76 ? 3.063 2.593 -11.882 1.00 78.75 76 SER A CA 1
ATOM 604 C C . SER A 1 76 ? 3.509 1.802 -13.116 1.00 78.75 76 SER A C 1
ATOM 606 O O . SER A 1 76 ? 3.056 0.692 -13.428 1.00 78.75 76 SER A O 1
ATOM 608 N N . HIS A 1 77 ? 4.466 2.364 -13.856 1.00 72.31 77 HIS A N 1
ATOM 609 C CA . HIS A 1 77 ? 5.069 1.644 -14.966 1.00 72.31 77 HIS A CA 1
ATOM 610 C C . HIS A 1 77 ? 5.855 0.399 -14.507 1.00 72.31 77 HIS A C 1
ATOM 612 O O . HIS A 1 77 ? 5.889 -0.594 -15.247 1.00 72.31 77 HIS A O 1
ATOM 618 N N . GLU A 1 78 ? 6.479 0.442 -13.326 1.00 70.94 78 GLU A N 1
ATOM 619 C CA . GLU A 1 78 ? 7.449 -0.555 -12.860 1.00 70.94 78 GLU A CA 1
ATOM 620 C C . GLU A 1 78 ? 6.978 -1.427 -11.691 1.00 70.94 78 GLU A C 1
ATOM 622 O O . GLU A 1 78 ? 7.508 -2.535 -11.529 1.00 70.94 78 GLU A O 1
ATOM 627 N N . SER A 1 79 ? 5.988 -0.998 -10.913 1.00 78.12 79 SER A N 1
ATOM 628 C CA . SER A 1 79 ? 5.439 -1.746 -9.783 1.00 78.12 79 SER A CA 1
ATOM 629 C C . SER A 1 79 ? 3.960 -1.443 -9.559 1.00 78.12 79 SER A C 1
ATOM 631 O O . SER A 1 79 ? 3.349 -0.617 -10.229 1.00 78.12 79 SER A O 1
ATOM 633 N N . VAL A 1 80 ? 3.377 -2.187 -8.630 1.00 84.38 80 VAL A N 1
ATOM 634 C CA . VAL A 1 80 ? 2.031 -1.966 -8.114 1.00 84.38 80 VAL A CA 1
ATOM 635 C C . VAL A 1 80 ? 2.099 -1.848 -6.602 1.00 84.38 80 VAL A C 1
ATOM 637 O O . VAL A 1 80 ? 2.917 -2.521 -5.959 1.00 84.38 80 VAL A O 1
ATOM 640 N N . GLY A 1 81 ? 1.246 -1.007 -6.038 1.00 84.00 81 GLY A N 1
ATOM 641 C CA . GLY A 1 81 ? 1.162 -0.743 -4.611 1.00 84.00 81 GLY A CA 1
ATOM 642 C C . GLY A 1 81 ? -0.273 -0.795 -4.114 1.00 84.00 81 GLY A C 1
ATOM 643 O O . GLY A 1 81 ? -1.222 -0.622 -4.877 1.00 84.00 81 GLY A O 1
ATOM 644 N N . ALA A 1 82 ? -0.421 -1.064 -2.821 1.00 86.19 82 ALA A N 1
ATOM 645 C CA . ALA A 1 82 ? -1.698 -0.951 -2.149 1.00 86.19 82 ALA A CA 1
ATOM 646 C C . ALA A 1 82 ? -1.551 -0.609 -0.669 1.00 86.19 82 ALA A C 1
ATOM 648 O O . ALA A 1 82 ? -0.574 -0.996 -0.017 1.00 86.19 82 ALA A O 1
ATOM 649 N N . VAL A 1 83 ? -2.558 0.071 -0.135 1.00 86.31 83 VAL A N 1
ATOM 650 C CA . VAL A 1 83 ? -2.661 0.426 1.279 1.00 86.31 83 VAL A CA 1
ATOM 651 C C . VAL A 1 83 ? -3.997 -0.046 1.810 1.00 86.31 83 VAL A C 1
ATOM 653 O O . VAL A 1 83 ? -5.036 0.179 1.199 1.00 86.31 83 VAL A O 1
ATOM 656 N N . LEU A 1 84 ? -3.947 -0.738 2.941 1.00 87.56 84 LEU A N 1
ATOM 657 C CA . LEU A 1 84 ? -5.117 -1.164 3.681 1.00 87.56 84 LEU A CA 1
ATOM 658 C C . LEU A 1 84 ? -5.286 -0.241 4.884 1.00 87.56 84 LEU A C 1
ATOM 660 O O . LEU A 1 84 ? -4.402 -0.196 5.743 1.00 87.56 84 LEU A O 1
ATOM 664 N N . SER A 1 85 ? -6.415 0.447 4.969 1.00 89.62 85 SER A N 1
ATOM 665 C CA . SER A 1 85 ? -6.747 1.371 6.051 1.00 89.62 85 SER A CA 1
ATOM 666 C C . SER A 1 85 ? -8.158 1.137 6.598 1.00 89.62 85 SER A C 1
ATOM 668 O O . SER A 1 85 ? -8.956 0.374 6.043 1.00 89.62 85 SER A O 1
ATOM 670 N N . GLN A 1 86 ? -8.456 1.745 7.743 1.00 88.75 86 GLN A N 1
ATOM 671 C CA . GLN A 1 86 ? -9.782 1.773 8.356 1.00 88.75 86 GLN A CA 1
ATOM 672 C C . GLN A 1 86 ? -10.079 3.155 8.918 1.00 88.75 86 GLN A C 1
ATOM 674 O O . GLN A 1 86 ? -9.200 3.822 9.457 1.00 88.75 86 GLN A O 1
ATOM 679 N N . GLU A 1 87 ? -11.347 3.547 8.870 1.00 85.31 87 GLU A N 1
ATOM 680 C CA . GLU A 1 87 ? -11.816 4.729 9.582 1.00 85.31 87 GLU A CA 1
ATOM 681 C C . GLU A 1 87 ? -12.121 4.378 11.048 1.00 85.31 87 GLU A C 1
ATOM 683 O O . GLU A 1 87 ? -13.053 3.624 11.355 1.00 85.31 87 GLU A O 1
ATOM 688 N N . ILE A 1 88 ? -11.335 4.937 11.969 1.00 81.06 88 ILE A N 1
ATOM 689 C CA . ILE A 1 88 ? -11.492 4.776 13.417 1.00 81.06 88 ILE A CA 1
ATOM 690 C C . ILE A 1 88 ? -11.673 6.173 14.013 1.00 81.06 88 ILE A C 1
ATOM 692 O O . ILE A 1 88 ? -10.851 7.059 13.822 1.00 81.06 88 ILE A O 1
ATOM 696 N N . ASN A 1 89 ? -12.780 6.394 14.728 1.00 81.00 89 ASN A N 1
ATOM 697 C CA . ASN A 1 89 ? -13.116 7.691 15.336 1.00 81.00 89 ASN A CA 1
ATOM 698 C C . ASN A 1 89 ? -13.117 8.884 14.352 1.00 81.00 89 ASN A C 1
ATOM 700 O O . ASN A 1 89 ? -12.793 10.005 14.739 1.00 81.00 89 ASN A O 1
ATOM 704 N N . GLY A 1 90 ? -13.491 8.651 13.088 1.00 79.06 90 GLY A N 1
ATOM 705 C CA . GLY A 1 90 ? -13.536 9.685 12.046 1.00 79.06 90 GLY A CA 1
ATOM 706 C C . GLY A 1 90 ? -12.167 10.070 11.476 1.00 79.06 90 GLY A C 1
ATOM 707 O O . GLY A 1 90 ? -12.071 11.073 10.774 1.00 79.06 90 GLY A O 1
ATOM 708 N N . GLN A 1 91 ? -11.117 9.304 11.784 1.00 80.38 91 GLN A N 1
ATOM 709 C CA . GLN A 1 91 ? -9.794 9.435 11.177 1.00 80.38 91 GLN A CA 1
ATOM 710 C C . GLN A 1 91 ? -9.414 8.134 10.478 1.00 80.38 91 GLN A C 1
ATOM 712 O O . GLN A 1 91 ? -9.723 7.041 10.954 1.00 80.38 91 GLN A O 1
ATOM 717 N N . GLU A 1 92 ? -8.759 8.253 9.329 1.00 81.06 92 GLU A N 1
ATOM 718 C CA . GLU A 1 92 ? -8.264 7.099 8.596 1.00 81.06 92 GLU A CA 1
ATOM 719 C C . GLU A 1 92 ? -6.921 6.649 9.179 1.00 81.06 92 GLU A C 1
ATOM 721 O O . GLU A 1 92 ? -5.968 7.422 9.264 1.00 81.06 92 GLU A O 1
ATOM 726 N N . HIS A 1 93 ? -6.855 5.386 9.587 1.00 82.56 93 HIS A N 1
ATOM 727 C CA . HIS A 1 93 ? -5.657 4.757 10.122 1.00 82.56 93 HIS A CA 1
ATOM 728 C C . HIS A 1 93 ? -5.195 3.646 9.197 1.00 82.56 93 HIS A C 1
ATOM 730 O O . HIS A 1 93 ? -5.990 2.804 8.770 1.00 82.56 93 HIS A O 1
ATOM 736 N N . VAL A 1 94 ? -3.895 3.613 8.917 1.00 83.56 94 VAL A N 1
ATOM 737 C CA . VAL A 1 94 ? -3.319 2.571 8.076 1.00 83.56 94 VAL A CA 1
ATOM 738 C C . VAL A 1 94 ? -3.087 1.310 8.904 1.00 83.56 94 VAL A C 1
ATOM 740 O O . VAL A 1 94 ? -2.691 1.339 10.066 1.00 83.56 94 VAL A O 1
ATOM 743 N N . ILE A 1 95 ? -3.369 0.166 8.299 1.00 85.44 95 ILE A N 1
ATOM 744 C CA . ILE A 1 95 ? -3.223 -1.155 8.912 1.00 85.44 95 ILE A CA 1
ATOM 745 C C . ILE A 1 95 ? -2.033 -1.860 8.294 1.00 85.44 95 ILE A C 1
ATOM 747 O O . ILE A 1 95 ? -1.212 -2.446 8.999 1.00 85.44 95 ILE A O 1
ATOM 751 N N . ALA A 1 96 ? -1.933 -1.811 6.966 1.00 84.38 96 ALA A N 1
ATOM 752 C CA . ALA A 1 96 ? -0.858 -2.468 6.251 1.00 84.38 96 ALA A CA 1
ATOM 753 C C . ALA A 1 96 ? -0.569 -1.804 4.904 1.00 84.38 96 ALA A C 1
ATOM 755 O O . ALA A 1 96 ? -1.465 -1.335 4.207 1.00 84.38 96 ALA A O 1
ATOM 756 N N . TYR A 1 97 ? 0.703 -1.852 4.518 1.00 82.44 97 TYR A N 1
ATOM 757 C CA . TYR A 1 97 ? 1.182 -1.456 3.200 1.00 82.44 97 TYR A CA 1
ATOM 758 C C . TYR A 1 97 ? 1.624 -2.691 2.425 1.00 82.44 97 TYR A C 1
ATOM 760 O O . TYR A 1 97 ? 2.219 -3.617 2.985 1.00 82.44 97 TYR A O 1
ATOM 768 N N . TRP A 1 98 ? 1.389 -2.691 1.119 1.00 83.56 98 TRP A N 1
ATOM 769 C CA . TRP A 1 98 ? 1.872 -3.727 0.223 1.00 83.56 98 TRP A CA 1
ATOM 770 C C . TRP A 1 98 ? 2.378 -3.132 -1.086 1.00 83.56 98 TRP A C 1
ATOM 772 O O . TRP A 1 98 ? 1.886 -2.119 -1.570 1.00 83.56 98 TRP A O 1
ATOM 782 N N . SER A 1 99 ? 3.386 -3.773 -1.671 1.00 81.06 99 SER A N 1
ATOM 783 C CA . SER A 1 99 ? 3.852 -3.435 -3.012 1.00 81.06 99 SER A CA 1
ATOM 784 C C . SER A 1 99 ? 4.577 -4.593 -3.660 1.00 81.06 99 SER A C 1
ATOM 786 O O . SER A 1 99 ? 5.127 -5.468 -2.981 1.00 81.06 99 SER A O 1
ATOM 788 N N . LYS A 1 100 ? 4.626 -4.566 -4.988 1.00 79.69 100 LYS A N 1
ATOM 789 C CA . LYS A 1 100 ? 5.326 -5.564 -5.780 1.00 79.69 100 LYS A CA 1
ATOM 790 C C . LYS A 1 100 ? 5.826 -4.978 -7.091 1.00 79.69 100 LYS A C 1
ATOM 792 O O . LYS A 1 100 ? 5.052 -4.441 -7.875 1.00 79.69 100 LYS A O 1
ATOM 797 N N . CYS A 1 101 ? 7.111 -5.174 -7.375 1.00 80.94 101 CYS A N 1
ATOM 798 C CA . CYS A 1 101 ? 7.683 -4.858 -8.681 1.00 80.94 101 CYS A CA 1
ATOM 799 C C . CYS A 1 101 ? 7.082 -5.751 -9.774 1.00 80.94 101 CYS A C 1
ATOM 801 O O . CYS A 1 101 ? 7.025 -6.976 -9.626 1.00 80.94 101 CYS A O 1
ATOM 803 N N . LEU A 1 102 ? 6.686 -5.138 -10.888 1.00 79.94 102 LEU A N 1
ATOM 804 C CA . LEU A 1 102 ? 6.192 -5.832 -12.068 1.00 79.94 102 LEU A CA 1
ATOM 805 C C . LEU A 1 102 ? 7.342 -6.556 -12.774 1.00 79.94 102 LEU A C 1
ATOM 807 O O . LEU A 1 102 ? 8.429 -6.002 -12.992 1.00 79.94 102 LEU A O 1
ATOM 811 N N . SER A 1 103 ? 7.083 -7.794 -13.182 1.00 81.94 103 SER A N 1
ATOM 812 C CA . SER A 1 103 ? 7.974 -8.565 -14.045 1.00 81.94 103 SER A CA 1
ATOM 813 C C . SER A 1 103 ? 8.048 -7.959 -15.452 1.00 81.94 103 SER A C 1
ATOM 815 O O . SER A 1 103 ? 7.183 -7.190 -15.870 1.00 81.94 103 SER A O 1
ATOM 817 N N . LYS A 1 104 ? 9.080 -8.326 -16.225 1.00 82.81 104 LYS A N 1
ATOM 818 C CA . LYS A 1 104 ? 9.254 -7.875 -17.620 1.00 82.81 104 LYS A CA 1
ATOM 819 C C . LYS A 1 104 ? 7.972 -7.965 -18.474 1.00 82.81 104 LYS A C 1
ATOM 821 O O . LYS A 1 104 ? 7.672 -6.977 -19.137 1.00 82.81 104 LYS A O 1
ATOM 826 N N . PRO A 1 105 ? 7.210 -9.078 -18.479 1.00 86.50 105 PRO A N 1
ATOM 827 C CA . PRO A 1 105 ? 5.964 -9.135 -19.241 1.00 86.50 105 PRO A CA 1
ATOM 828 C C . PRO A 1 105 ? 4.863 -8.235 -18.665 1.00 86.50 105 PRO A C 1
ATOM 830 O O . PRO A 1 105 ? 4.162 -7.585 -19.434 1.00 86.50 105 PRO A O 1
ATOM 833 N N . GLU A 1 106 ? 4.734 -8.137 -17.339 1.00 82.88 106 GLU A N 1
ATOM 834 C CA . GLU A 1 106 ? 3.706 -7.303 -16.696 1.00 82.88 106 GLU A CA 1
ATOM 835 C C . GLU A 1 106 ? 3.949 -5.801 -16.924 1.00 82.88 106 GLU A C 1
ATOM 837 O O . GLU A 1 106 ? 3.004 -5.025 -17.064 1.00 82.88 106 GLU A O 1
ATOM 842 N N . ARG A 1 107 ? 5.213 -5.380 -17.058 1.00 83.25 107 ARG A N 1
ATOM 843 C CA . ARG A 1 107 ? 5.575 -3.999 -17.425 1.00 83.25 107 ARG A CA 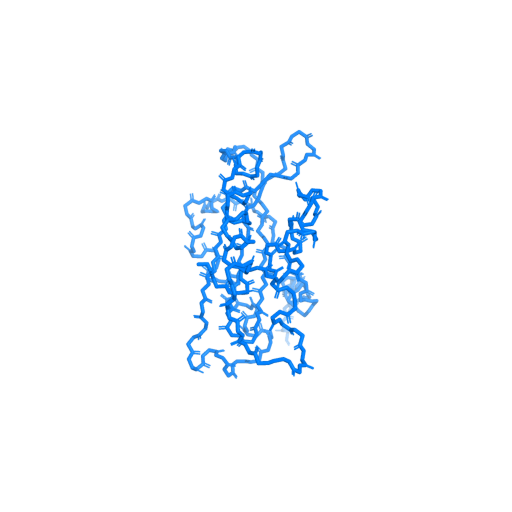1
ATOM 844 C C . ARG A 1 107 ? 5.057 -3.589 -18.805 1.00 83.25 107 ARG A C 1
ATOM 846 O O . ARG A 1 107 ? 4.832 -2.403 -19.022 1.00 83.25 107 ARG A O 1
ATOM 853 N N . ASN A 1 108 ? 4.820 -4.541 -19.707 1.00 86.62 108 ASN A N 1
ATOM 854 C CA . ASN A 1 108 ? 4.295 -4.273 -21.049 1.00 86.62 108 ASN A CA 1
ATOM 855 C C . ASN A 1 108 ? 2.760 -4.188 -21.093 1.00 86.62 108 ASN A C 1
ATOM 857 O O . ASN A 1 108 ? 2.182 -3.998 -22.163 1.00 86.62 108 ASN A O 1
ATOM 861 N N . TYR A 1 109 ? 2.074 -4.360 -19.961 1.00 84.44 109 TYR A N 1
ATOM 862 C CA . TYR A 1 109 ? 0.625 -4.206 -19.903 1.00 84.44 109 TYR A CA 1
ATOM 863 C C . TYR A 1 109 ? 0.210 -2.744 -20.091 1.00 84.44 109 TYR A C 1
ATOM 865 O O . TYR A 1 109 ? 0.921 -1.817 -19.708 1.00 84.44 109 TYR A O 1
ATOM 873 N N . CYS A 1 110 ? -0.973 -2.529 -20.671 1.00 86.12 110 CYS A N 1
ATOM 874 C CA . CYS A 1 110 ? -1.578 -1.202 -20.677 1.00 86.12 110 CYS A CA 1
ATOM 875 C C . CYS A 1 110 ? -1.931 -0.770 -19.245 1.00 86.12 110 CYS A C 1
ATOM 877 O O . CYS A 1 110 ? -2.131 -1.618 -18.374 1.00 86.12 110 CYS A O 1
ATOM 879 N N . VAL A 1 111 ? -2.056 0.541 -19.025 1.00 81.56 111 VAL A N 1
ATOM 880 C CA . VAL A 1 111 ? -2.348 1.142 -17.709 1.00 81.56 111 VAL A CA 1
ATOM 881 C C . VAL A 1 111 ? -3.530 0.447 -17.027 1.00 81.56 111 VAL A C 1
ATOM 883 O O . VAL A 1 111 ? -3.382 -0.085 -15.937 1.00 81.56 111 VAL A O 1
ATOM 886 N N . THR A 1 112 ? -4.656 0.280 -17.726 1.00 82.94 112 THR A N 1
ATO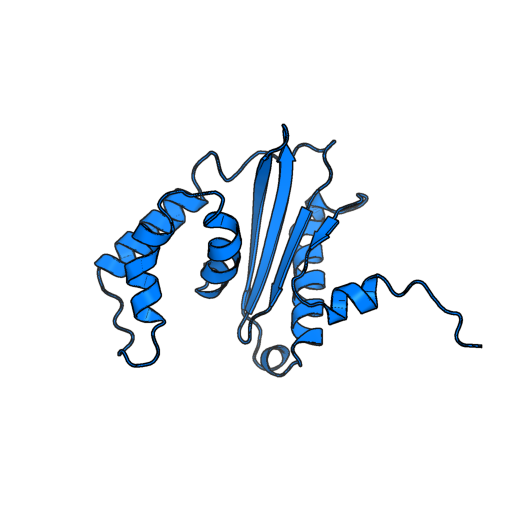M 887 C CA . THR A 1 112 ? -5.846 -0.395 -17.177 1.00 82.94 112 THR A CA 1
ATOM 888 C C . THR A 1 112 ? -5.585 -1.828 -16.705 1.00 82.94 112 THR A C 1
ATOM 890 O O . THR A 1 112 ? -6.149 -2.259 -15.704 1.00 82.94 112 THR A O 1
ATOM 893 N N . ARG A 1 113 ? -4.728 -2.587 -17.402 1.00 84.88 113 ARG A N 1
ATOM 894 C CA . ARG A 1 113 ? -4.363 -3.947 -16.978 1.00 84.88 113 ARG A CA 1
ATOM 895 C C . ARG A 1 113 ? -3.422 -3.942 -15.779 1.00 84.88 113 ARG A C 1
ATOM 897 O O . ARG A 1 113 ? -3.512 -4.858 -14.969 1.00 84.88 113 ARG A O 1
ATOM 904 N N . LYS A 1 114 ? -2.527 -2.958 -15.677 1.00 84.44 114 LYS A N 1
ATOM 905 C CA . LYS A 1 114 ? -1.636 -2.808 -14.519 1.00 84.44 114 LYS A CA 1
ATOM 906 C C . LYS A 1 114 ? -2.425 -2.446 -13.267 1.00 84.44 114 LYS A C 1
ATOM 908 O O . LYS A 1 114 ? -2.244 -3.094 -12.248 1.00 84.44 114 LYS A O 1
ATOM 913 N N . GLU A 1 115 ? -3.366 -1.521 -13.389 1.00 84.69 115 GLU A N 1
ATOM 914 C CA . GLU A 1 115 ? -4.274 -1.147 -12.305 1.00 84.69 115 GLU A CA 1
ATOM 915 C C . GLU A 1 115 ? -5.144 -2.328 -11.847 1.00 84.69 115 GLU A C 1
ATOM 917 O O . GLU A 1 115 ? -5.224 -2.646 -10.662 1.00 84.69 115 GLU A O 1
ATOM 922 N N . LEU A 1 116 ? -5.719 -3.089 -12.788 1.00 87.50 116 LEU A N 1
ATOM 923 C CA . LEU A 1 116 ? -6.462 -4.303 -12.437 1.00 87.50 116 LEU A CA 1
ATOM 924 C C . LEU A 1 116 ? -5.564 -5.343 -11.747 1.00 87.50 116 LEU A C 1
ATOM 926 O O . LEU A 1 116 ? -5.985 -6.004 -10.798 1.00 87.50 116 LEU A O 1
ATOM 930 N N . LEU A 1 117 ? -4.322 -5.489 -12.213 1.00 87.56 117 LEU A N 1
ATOM 931 C CA . LEU A 1 117 ? -3.339 -6.368 -11.590 1.00 87.56 117 LEU A CA 1
ATOM 932 C C . LEU A 1 117 ? -2.990 -5.903 -10.169 1.00 87.56 117 LEU A C 1
ATOM 934 O O . LEU A 1 117 ? -2.849 -6.758 -9.294 1.00 87.56 117 LEU A O 1
ATOM 938 N N . ALA A 1 118 ? -2.888 -4.591 -9.930 1.00 87.19 118 ALA A N 1
ATOM 939 C CA . ALA A 1 118 ? -2.679 -4.021 -8.603 1.00 87.19 118 ALA A CA 1
ATOM 940 C C . ALA A 1 118 ? -3.805 -4.439 -7.656 1.00 87.19 118 ALA A C 1
ATOM 942 O O . ALA A 1 118 ? -3.522 -5.012 -6.607 1.00 87.19 118 ALA A O 1
ATOM 943 N N . ILE A 1 119 ? -5.064 -4.283 -8.077 1.00 88.31 119 ILE A N 1
ATOM 944 C CA . ILE A 1 119 ? -6.241 -4.688 -7.293 1.00 88.31 119 ILE A CA 1
ATOM 945 C C . ILE A 1 119 ? -6.211 -6.180 -6.975 1.00 88.31 119 ILE A C 1
ATOM 947 O O . ILE A 1 119 ? -6.313 -6.568 -5.811 1.00 88.31 119 ILE A O 1
ATOM 951 N N . VAL A 1 120 ? -6.044 -7.032 -7.990 1.00 90.38 120 VAL A N 1
ATOM 952 C CA . VAL A 1 120 ? -6.046 -8.491 -7.798 1.00 90.38 120 VAL A CA 1
ATOM 953 C C . VAL A 1 120 ? -4.942 -8.905 -6.830 1.00 90.38 120 VAL A C 1
ATOM 955 O O . VAL A 1 120 ? -5.193 -9.654 -5.888 1.00 90.38 120 VAL A O 1
ATOM 958 N N . LYS A 1 121 ? -3.725 -8.393 -7.023 1.00 89.56 121 LYS A N 1
ATOM 959 C CA . LYS A 1 121 ? -2.585 -8.755 -6.178 1.00 89.56 121 LYS A CA 1
ATOM 960 C C . LYS A 1 121 ? -2.701 -8.191 -4.764 1.00 89.56 121 LYS A C 1
ATOM 962 O O . LYS A 1 121 ? -2.306 -8.870 -3.819 1.00 89.56 121 LYS A O 1
ATOM 967 N N . ALA A 1 122 ? -3.270 -7.001 -4.609 1.00 89.62 122 ALA A N 1
ATOM 968 C CA . ALA A 1 122 ? -3.542 -6.409 -3.309 1.00 89.62 122 ALA A CA 1
ATOM 969 C C . ALA A 1 122 ? -4.574 -7.230 -2.527 1.00 89.62 122 ALA A C 1
ATOM 971 O O . ALA A 1 122 ? -4.344 -7.548 -1.364 1.00 89.62 122 ALA A O 1
ATOM 972 N N . VAL A 1 123 ? -5.669 -7.645 -3.171 1.00 90.56 123 VAL A N 1
ATOM 973 C CA . VAL A 1 123 ? -6.696 -8.493 -2.545 1.00 90.56 123 VAL A CA 1
ATOM 974 C C . VAL A 1 123 ? -6.146 -9.878 -2.198 1.00 90.56 123 VAL A C 1
ATOM 976 O O . VAL A 1 123 ? -6.442 -10.392 -1.121 1.00 90.56 123 VAL A O 1
ATOM 979 N N . GLU A 1 124 ? -5.316 -10.473 -3.061 1.00 90.94 124 GLU A N 1
ATOM 980 C CA . GLU A 1 124 ? -4.602 -11.721 -2.750 1.00 90.94 124 GLU A CA 1
ATOM 981 C C . GLU A 1 124 ? -3.695 -11.558 -1.522 1.00 90.94 124 GLU A C 1
ATOM 983 O O . GLU A 1 124 ? -3.682 -12.420 -0.644 1.00 90.94 124 GLU A O 1
ATOM 988 N N . ASN A 1 125 ? -2.958 -10.449 -1.433 1.00 91.12 125 ASN A N 1
ATOM 989 C CA . ASN A 1 125 ? -2.053 -10.197 -0.317 1.00 91.12 125 ASN A CA 1
ATOM 990 C C . ASN A 1 125 ? -2.800 -9.919 0.996 1.00 91.12 125 ASN A C 1
ATOM 992 O O . ASN A 1 125 ? -2.415 -10.421 2.049 1.00 91.12 125 ASN A O 1
ATOM 996 N N . PHE A 1 126 ? -3.883 -9.144 0.941 1.00 90.31 126 PHE A N 1
ATOM 997 C CA . PHE A 1 126 ? -4.714 -8.804 2.098 1.00 90.31 126 PHE A CA 1
ATOM 998 C C . PHE A 1 126 ? -5.873 -9.781 2.315 1.00 90.31 126 PHE A C 1
ATOM 1000 O O . PHE A 1 126 ? -6.828 -9.463 3.026 1.00 90.31 126 PHE A O 1
ATOM 1007 N N . HIS A 1 127 ? -5.790 -10.987 1.746 1.00 90.06 127 HIS A N 1
ATOM 1008 C CA . HIS A 1 127 ? -6.839 -11.998 1.838 1.00 90.06 127 HIS A CA 1
ATOM 1009 C C . HIS A 1 127 ? -7.252 -12.275 3.290 1.00 90.06 127 HIS A C 1
ATOM 1011 O O . HIS A 1 127 ? -8.440 -12.328 3.588 1.00 90.06 127 HIS A O 1
ATOM 1017 N N . SER A 1 128 ? -6.293 -12.356 4.217 1.00 88.38 128 SER A N 1
ATOM 1018 C CA . SER A 1 128 ? -6.563 -12.569 5.647 1.00 88.38 128 SER A CA 1
ATOM 1019 C C . SER A 1 128 ? -7.451 -11.495 6.284 1.00 88.38 128 SER A C 1
ATOM 1021 O O . SER A 1 128 ? -8.141 -11.785 7.258 1.00 88.38 128 SER A O 1
ATOM 1023 N N . TYR A 1 129 ? -7.442 -10.270 5.751 1.00 87.12 129 TYR A N 1
ATOM 1024 C CA . TYR A 1 129 ? -8.245 -9.151 6.249 1.00 87.12 129 TYR A CA 1
ATOM 1025 C C . TYR A 1 129 ? -9.571 -9.007 5.498 1.00 87.12 129 TYR A C 1
ATOM 1027 O O . TYR A 1 129 ? -10.601 -8.728 6.107 1.00 87.12 129 TYR A O 1
ATOM 1035 N N . LEU A 1 130 ? -9.551 -9.200 4.178 1.00 88.06 130 LEU A N 1
ATOM 1036 C CA . LEU A 1 130 ? -10.681 -8.902 3.295 1.00 88.06 130 LEU A CA 1
ATOM 1037 C C . LEU A 1 130 ? -11.632 -10.087 3.089 1.00 88.06 130 LEU A C 1
ATOM 1039 O O . LEU A 1 130 ? -12.775 -9.897 2.668 1.00 88.06 130 LEU A O 1
ATOM 1043 N N . TYR A 1 131 ? -11.188 -11.315 3.361 1.00 87.44 131 TYR A N 1
ATOM 1044 C CA . TYR A 1 131 ? -11.980 -12.506 3.078 1.00 87.44 131 TYR A CA 1
ATOM 1045 C C . TYR A 1 131 ? -13.305 -12.521 3.851 1.00 87.44 131 TYR A C 1
ATOM 1047 O O . TYR A 1 131 ? -13.345 -12.383 5.073 1.00 87.44 131 TYR A O 1
ATOM 1055 N N . GLY A 1 132 ? -14.408 -12.700 3.117 1.00 84.62 132 GLY A N 1
ATOM 1056 C CA . GLY A 1 132 ? -15.760 -12.745 3.679 1.00 84.62 132 GLY A CA 1
ATOM 1057 C C . GLY A 1 132 ? -16.315 -11.392 4.136 1.00 84.62 132 GLY A C 1
ATOM 1058 O O . GLY A 1 132 ? -17.379 -11.362 4.752 1.00 84.62 132 GLY A O 1
ATOM 1059 N N . ARG A 1 133 ? -15.632 -10.277 3.841 1.00 86.81 133 ARG A N 1
ATOM 1060 C CA . ARG A 1 133 ? -16.027 -8.931 4.276 1.00 86.81 133 ARG A CA 1
ATOM 1061 C C . ARG A 1 133 ? -16.275 -8.007 3.094 1.00 86.81 133 ARG A C 1
ATOM 1063 O O . ARG A 1 133 ? -15.692 -8.156 2.024 1.00 86.81 133 ARG A O 1
ATOM 1070 N N . LYS A 1 134 ? -17.139 -7.016 3.308 1.00 88.25 134 LYS A N 1
ATOM 1071 C CA . LYS A 1 134 ? -17.259 -5.877 2.395 1.00 88.25 134 LYS A CA 1
ATOM 1072 C C . LYS A 1 134 ? -16.153 -4.877 2.721 1.00 88.25 134 LYS A C 1
ATOM 1074 O O . LYS A 1 134 ? -15.885 -4.619 3.891 1.00 88.25 134 LYS A O 1
ATOM 1079 N N . PHE A 1 135 ? -15.540 -4.319 1.688 1.00 90.19 135 PHE A N 1
ATOM 1080 C CA . PHE A 1 135 ? -14.518 -3.286 1.796 1.00 90.19 135 PHE A CA 1
ATOM 1081 C C . PHE A 1 135 ? -14.728 -2.238 0.702 1.00 90.19 135 PHE A C 1
ATOM 1083 O O . PHE A 1 135 ? -15.381 -2.513 -0.309 1.00 90.19 135 PHE A O 1
ATOM 1090 N N . LEU A 1 136 ? -14.205 -1.034 0.921 1.00 89.12 136 LEU A N 1
ATOM 1091 C CA . LEU A 1 136 ? -14.185 0.025 -0.082 1.00 89.12 136 LEU A CA 1
ATOM 1092 C C . LEU A 1 136 ? -12.892 -0.090 -0.884 1.00 89.12 136 LEU A C 1
ATOM 1094 O O . LEU A 1 136 ? -11.820 -0.062 -0.297 1.00 89.12 136 LEU A O 1
ATOM 1098 N N . LEU A 1 137 ? -12.988 -0.198 -2.205 1.00 87.44 137 LEU A N 1
ATOM 1099 C CA . LEU A 1 137 ? -11.833 -0.101 -3.093 1.00 87.44 137 LEU A CA 1
ATOM 1100 C C . LEU A 1 137 ? -11.767 1.318 -3.669 1.00 87.44 137 LEU A C 1
ATOM 1102 O O . LEU A 1 137 ? -12.725 1.756 -4.310 1.00 87.44 137 LEU A O 1
ATOM 1106 N N . ARG A 1 138 ? -10.650 2.012 -3.455 1.00 84.06 138 ARG A N 1
ATOM 1107 C CA . ARG A 1 138 ? -10.349 3.329 -4.023 1.00 84.06 138 ARG A CA 1
ATOM 1108 C C . ARG A 1 138 ? -9.194 3.185 -5.021 1.00 84.06 138 ARG A C 1
ATOM 1110 O O . ARG A 1 138 ? -8.157 2.604 -4.721 1.00 84.06 138 ARG A O 1
ATOM 1117 N N . THR A 1 139 ? -9.406 3.682 -6.232 1.00 79.00 139 THR A N 1
ATOM 1118 C CA . THR A 1 139 ? -8.400 3.758 -7.299 1.00 79.00 139 THR A CA 1
ATOM 1119 C C . THR A 1 139 ? -8.599 5.086 -8.017 1.00 79.00 139 THR A C 1
ATOM 1121 O O . THR A 1 139 ? -9.735 5.538 -8.199 1.00 79.00 139 THR A O 1
ATOM 1124 N N . ASP A 1 140 ? -7.504 5.728 -8.392 1.00 69.12 140 ASP A N 1
ATOM 1125 C CA . ASP A 1 140 ? -7.488 6.968 -9.168 1.00 69.12 140 ASP A CA 1
ATOM 1126 C C . ASP A 1 140 ? -7.797 6.727 -10.659 1.00 69.12 140 ASP A C 1
ATOM 1128 O O . ASP A 1 140 ? -8.103 7.665 -11.406 1.00 69.12 140 ASP A O 1
ATOM 1132 N N . HIS A 1 141 ? -7.823 5.465 -11.105 1.00 68.75 141 HIS A N 1
ATOM 1133 C CA . HIS A 1 141 ? -8.113 5.131 -12.491 1.00 68.75 141 HIS A CA 1
ATOM 1134 C C . HIS A 1 141 ? -9.613 5.146 -12.795 1.00 68.75 141 HIS A C 1
ATOM 1136 O O . HIS A 1 141 ? -10.326 4.144 -12.677 1.00 68.75 141 HIS A O 1
ATOM 1142 N N . ALA A 1 142 ? -10.093 6.286 -13.295 1.00 62.34 142 ALA A N 1
ATOM 1143 C CA . ALA A 1 142 ? -11.491 6.509 -13.679 1.00 62.34 142 ALA A CA 1
ATOM 1144 C C . ALA A 1 142 ? -12.077 5.417 -14.601 1.00 62.34 142 ALA A C 1
ATOM 1146 O O . ALA A 1 142 ? -13.270 5.113 -14.525 1.00 62.34 142 ALA A O 1
ATOM 1147 N N . SER A 1 143 ? -11.247 4.789 -15.444 1.00 61.78 143 SER A N 1
ATOM 1148 C CA . SER A 1 143 ? -11.686 3.696 -16.327 1.00 61.78 143 SER A CA 1
ATOM 1149 C C . SER A 1 143 ? -12.094 2.441 -15.548 1.00 61.78 143 SER A C 1
ATOM 1151 O O . SER A 1 143 ? -13.022 1.742 -15.952 1.00 61.78 143 SER A O 1
ATOM 1153 N N . LEU A 1 144 ? -11.427 2.153 -14.428 1.00 59.91 144 LEU A N 1
ATOM 1154 C CA . LEU A 1 144 ? -11.773 1.030 -13.559 1.00 59.91 144 LEU A CA 1
ATOM 1155 C C . LEU A 1 144 ? -12.953 1.349 -12.659 1.00 59.91 144 LEU A C 1
ATOM 1157 O O . LEU A 1 144 ? -13.816 0.493 -12.495 1.00 59.91 144 LEU A O 1
ATOM 1161 N N . THR A 1 145 ? -13.054 2.579 -12.157 1.00 60.59 145 THR A N 1
ATOM 1162 C CA . THR A 1 145 ? -14.256 3.036 -11.449 1.00 60.59 145 THR A CA 1
ATOM 1163 C C . THR A 1 145 ? -15.492 2.893 -12.336 1.00 60.59 145 THR A C 1
ATOM 1165 O O . THR A 1 145 ? -16.541 2.456 -11.869 1.00 60.59 145 THR A O 1
ATOM 1168 N N . TRP A 1 146 ? -15.376 3.182 -13.634 1.00 57.81 146 TRP A N 1
ATOM 1169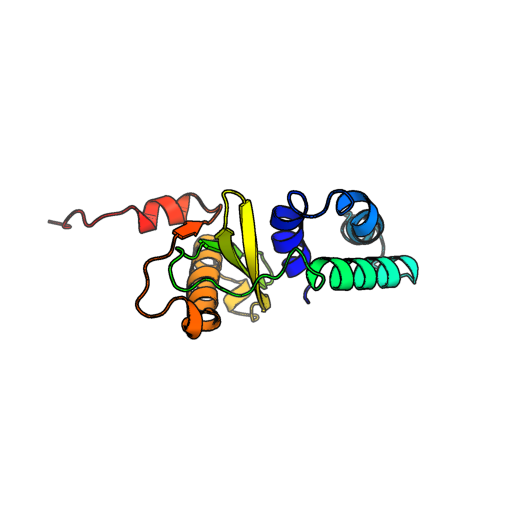 C CA . TRP A 1 146 ? -16.452 2.952 -14.597 1.00 57.81 146 TRP A CA 1
ATOM 1170 C C . TRP A 1 146 ? -16.731 1.459 -14.836 1.00 57.81 146 TRP A C 1
ATOM 1172 O O . TRP A 1 146 ? -17.886 1.043 -14.786 1.00 57.81 146 TRP A O 1
ATOM 1182 N N . LEU A 1 147 ? -15.692 0.639 -15.037 1.00 59.22 147 LEU A N 1
ATOM 1183 C CA . LEU A 1 147 ? -15.826 -0.800 -15.303 1.00 59.22 147 LEU A CA 1
ATOM 1184 C C . LEU A 1 147 ? -16.405 -1.575 -14.107 1.00 59.22 147 LEU A C 1
ATOM 1186 O O . LEU A 1 147 ? -17.226 -2.467 -14.294 1.00 59.22 147 LEU A O 1
ATOM 1190 N N . LEU A 1 148 ? -16.019 -1.220 -12.880 1.00 61.81 148 LEU A N 1
ATOM 1191 C CA . LEU A 1 148 ? -16.514 -1.840 -11.646 1.00 61.81 148 LEU A CA 1
ATOM 1192 C C . LEU A 1 148 ? -17.934 -1.383 -11.288 1.00 61.81 148 LEU A C 1
ATOM 1194 O O . LEU A 1 148 ? -18.703 -2.154 -10.716 1.00 61.81 148 LEU A O 1
ATOM 1198 N N . ASN A 1 149 ? -18.310 -0.156 -11.663 1.00 59.00 149 ASN A N 1
ATOM 1199 C CA . ASN A 1 149 ? -19.686 0.330 -11.540 1.00 59.00 149 ASN A CA 1
ATOM 1200 C C . ASN A 1 149 ? -20.602 -0.152 -12.673 1.00 59.00 149 ASN A C 1
ATOM 1202 O O . ASN A 1 149 ? -21.812 0.090 -12.622 1.00 59.00 149 ASN A O 1
ATOM 1206 N N . PHE A 1 150 ? -20.062 -0.854 -13.674 1.00 50.22 150 PHE A N 1
ATOM 1207 C CA . PHE A 1 150 ? -20.832 -1.449 -14.758 1.00 50.22 150 PHE A CA 1
ATOM 1208 C C . PHE A 1 150 ? -21.635 -2.653 -14.234 1.00 50.22 150 PHE A C 1
ATOM 1210 O O . PHE A 1 150 ? -21.265 -3.817 -14.380 1.00 50.22 150 PHE A O 1
ATOM 1217 N N . LYS A 1 151 ? -22.768 -2.376 -13.579 1.00 47.81 151 LYS A N 1
ATOM 1218 C CA . LYS A 1 151 ? -23.798 -3.379 -13.294 1.00 47.81 151 LYS A CA 1
ATOM 1219 C C . LYS A 1 151 ? -24.374 -3.853 -14.626 1.00 47.81 151 LYS A C 1
ATOM 1221 O O . LYS A 1 151 ? -25.033 -3.061 -15.287 1.00 47.81 151 LYS A O 1
ATOM 1226 N N . ASN A 1 152 ? -24.113 -5.116 -14.981 1.00 45.03 152 ASN A N 1
ATOM 1227 C CA . ASN A 1 152 ? -24.761 -5.902 -16.042 1.00 45.03 152 ASN A CA 1
ATOM 1228 C C . ASN A 1 152 ? -25.924 -5.175 -16.745 1.00 45.03 152 ASN A C 1
ATOM 1230 O O . ASN A 1 152 ? -27.071 -5.261 -16.308 1.00 45.03 152 ASN A O 1
ATOM 1234 N N . THR A 1 153 ? -25.658 -4.513 -17.869 1.00 41.25 153 THR A N 1
ATOM 1235 C CA . THR A 1 153 ? -26.658 -4.495 -18.935 1.00 41.25 153 THR A CA 1
ATOM 1236 C C . THR A 1 153 ? -26.521 -5.823 -19.640 1.00 41.25 153 THR A C 1
ATOM 1238 O O . THR A 1 153 ? -25.504 -6.069 -20.289 1.00 41.25 153 THR A O 1
ATOM 1241 N N . GLU A 1 154 ? -27.516 -6.686 -19.452 1.00 43.75 154 GLU A N 1
ATOM 1242 C CA . GLU A 1 154 ? -27.718 -7.862 -20.285 1.00 43.75 154 GLU A CA 1
ATOM 1243 C C . GLU A 1 154 ? -27.485 -7.466 -21.746 1.00 43.75 154 GLU A C 1
ATOM 1245 O O . GLU A 1 154 ? -28.212 -6.642 -22.308 1.00 43.75 154 GLU A O 1
ATOM 1250 N N . ALA A 1 155 ? -26.410 -7.993 -22.331 1.00 38.91 155 ALA A N 1
ATOM 1251 C CA . ALA A 1 155 ? -26.200 -7.919 -23.762 1.00 38.91 155 ALA A CA 1
ATOM 1252 C C . ALA A 1 155 ? -27.255 -8.836 -24.385 1.00 38.91 155 ALA A C 1
ATOM 1254 O O . ALA A 1 155 ? -27.144 -10.060 -24.324 1.00 38.91 155 ALA A O 1
ATOM 1255 N N . ARG A 1 156 ? -28.330 -8.205 -24.851 1.00 35.12 156 ARG A N 1
ATOM 1256 C CA . ARG A 1 156 ? -29.440 -8.827 -25.563 1.00 35.12 156 ARG A CA 1
ATOM 1257 C C . ARG A 1 156 ? -29.042 -9.180 -26.991 1.00 35.12 156 ARG A C 1
ATOM 1259 O O . ARG A 1 156 ? -28.258 -8.401 -27.579 1.00 35.12 156 ARG A O 1
#

Sequence (156 aa):
MSLEVFSVCAHITEDLLKDFSSIARPLHRLTENKQKFLWTDECEEAFNSLKAALTSSPILVYPDPEKQFILDTDASHESVGAVLSQEINGQEHVIAYWSKCLSKPERNYCVTRKELLAIVKAVENFHSYLYGRKFLLRTDHASLTWLLNFKNTEAR